Protein AF-A0A4S8KTP6-F1 (afdb_monomer_lite)

Secondary structure (DSSP, 8-state):
-BSS--THHHH--S-HHHHHHHHHHHHHHHHHHHHHHH-HHHHTT--B-HHHHHHHHHHTT--PPPTTSHHHHHHHHHHHHHHHHHT-GGG-----TTTTTTSPEEETTEEEPSSSPPPHHHHHHHHHHHHHHHHHHHHHT--

pLDDT: mean 86.16, std 9.86, range [53.25, 97.56]

Organism: Dendrothele bispora (strain CBS 962.96) (NCBI:txid1314807)

Structure (mmCIF, N/CA/C/O backbone):
data_AF-A0A4S8KTP6-F1
#
_entry.id   AF-A0A4S8KTP6-F1
#
loop_
_atom_site.group_PDB
_atom_site.id
_atom_site.type_symbol
_atom_site.label_atom_id
_atom_site.label_alt_id
_atom_site.label_comp_id
_atom_site.label_asym_id
_atom_site.label_entity_id
_atom_site.label_seq_id
_atom_site.pdbx_PDB_ins_code
_atom_site.Cartn_x
_atom_site.Cartn_y
_atom_site.Cartn_z
_atom_site.occupancy
_atom_site.B_iso_or_equiv
_atom_site.auth_seq_id
_atom_site.auth_comp_id
_atom_site.auth_asym_id
_atom_site.auth_atom_id
_atom_site.pdbx_PDB_model_num
ATOM 1 N N . GLY A 1 1 ? 14.145 4.995 -4.246 1.00 68.44 1 GLY A N 1
ATOM 2 C CA . GLY A 1 1 ? 12.857 4.788 -3.550 1.00 68.44 1 GLY A CA 1
ATOM 3 C C . GLY A 1 1 ? 12.368 3.391 -3.867 1.00 68.44 1 GLY A C 1
ATOM 4 O O . GLY A 1 1 ? 12.987 2.743 -4.693 1.00 68.44 1 GLY A O 1
ATOM 5 N N . TYR A 1 2 ? 11.301 2.934 -3.229 1.00 80.94 2 TYR A N 1
ATOM 6 C CA . TYR A 1 2 ? 10.707 1.614 -3.421 1.00 80.94 2 TYR A CA 1
ATOM 7 C C . TYR A 1 2 ? 9.423 1.727 -4.249 1.00 80.94 2 TYR A C 1
ATOM 9 O O . TYR A 1 2 ? 8.630 2.649 -4.031 1.00 80.94 2 TYR A O 1
ATOM 17 N N . PHE A 1 3 ? 9.203 0.776 -5.155 1.00 86.75 3 PHE A N 1
ATOM 18 C CA . PHE A 1 3 ? 7.974 0.678 -5.955 1.00 86.75 3 PHE A CA 1
ATOM 19 C C . PHE A 1 3 ? 6.803 0.032 -5.203 1.00 86.75 3 PHE A C 1
ATOM 21 O O . PHE A 1 3 ? 5.669 0.092 -5.670 1.00 86.75 3 PHE A O 1
ATOM 28 N N . LEU A 1 4 ? 7.072 -0.571 -4.042 1.00 92.00 4 LEU A N 1
ATOM 29 C CA . LEU A 1 4 ? 6.106 -1.238 -3.173 1.00 92.00 4 LEU A CA 1
ATOM 30 C C . LEU A 1 4 ? 6.354 -0.851 -1.708 1.00 92.00 4 LEU A C 1
ATOM 32 O O . LEU A 1 4 ? 7.488 -0.498 -1.357 1.00 92.00 4 LEU A O 1
ATOM 36 N N . PRO A 1 5 ? 5.329 -0.901 -0.835 1.00 93.12 5 PRO A N 1
ATOM 37 C CA . PRO A 1 5 ? 5.535 -0.674 0.585 1.00 93.12 5 PRO A CA 1
ATOM 38 C C . PRO A 1 5 ? 6.374 -1.808 1.176 1.00 93.12 5 PRO A C 1
ATOM 40 O O . PRO A 1 5 ? 6.194 -2.978 0.840 1.00 93.12 5 PRO A O 1
ATOM 43 N N . GLN A 1 6 ? 7.257 -1.477 2.117 1.00 91.38 6 GLN A N 1
ATOM 44 C CA . GLN A 1 6 ? 7.992 -2.506 2.847 1.00 91.38 6 GLN A CA 1
ATOM 45 C C . GLN A 1 6 ? 7.011 -3.368 3.657 1.00 91.38 6 GLN A C 1
ATOM 47 O O . GLN A 1 6 ? 6.192 -2.794 4.381 1.00 91.38 6 GLN A O 1
ATOM 52 N N . PRO A 1 7 ? 7.114 -4.708 3.636 1.00 92.31 7 PRO A N 1
ATOM 53 C CA . PRO A 1 7 ? 6.196 -5.591 4.361 1.00 92.31 7 PRO A CA 1
ATOM 54 C C . PRO A 1 7 ? 6.049 -5.236 5.845 1.00 92.31 7 PRO A C 1
ATOM 56 O O . PRO A 1 7 ? 4.940 -5.174 6.374 1.00 92.31 7 PRO A O 1
ATOM 59 N N . MET A 1 8 ? 7.161 -4.893 6.503 1.00 89.94 8 MET A N 1
ATOM 60 C CA . MET A 1 8 ? 7.163 -4.488 7.910 1.00 89.94 8 MET A CA 1
ATOM 61 C C . MET A 1 8 ? 6.295 -3.255 8.173 1.00 89.94 8 MET A C 1
ATOM 63 O O . MET A 1 8 ? 5.690 -3.166 9.234 1.00 89.94 8 MET A O 1
ATOM 67 N N . SER A 1 9 ? 6.151 -2.343 7.206 1.00 88.31 9 SER A N 1
ATOM 68 C CA . SER A 1 9 ? 5.313 -1.149 7.375 1.00 88.31 9 SER A CA 1
ATOM 69 C C . SER A 1 9 ? 3.816 -1.456 7.517 1.00 88.31 9 SER A C 1
ATOM 71 O O . SER A 1 9 ? 3.081 -0.598 7.999 1.00 88.31 9 SER A O 1
ATOM 73 N N . LEU A 1 10 ? 3.367 -2.668 7.157 1.00 90.44 10 LEU A N 1
ATOM 74 C CA . LEU A 1 10 ? 1.982 -3.120 7.323 1.00 90.44 10 LEU A CA 1
ATOM 75 C C . LEU A 1 10 ? 1.732 -3.771 8.695 1.00 90.44 10 LEU A C 1
ATOM 77 O O . LEU A 1 10 ? 0.589 -3.814 9.146 1.00 90.44 10 LEU A O 1
ATOM 81 N N . ILE A 1 11 ? 2.778 -4.274 9.364 1.00 89.19 11 ILE A N 1
ATOM 82 C CA . ILE A 1 11 ? 2.656 -5.084 10.592 1.00 89.19 11 ILE A CA 1
ATOM 83 C C . ILE A 1 11 ? 3.415 -4.534 11.803 1.00 89.19 11 ILE A C 1
ATOM 85 O O . ILE A 1 11 ? 3.263 -5.066 12.896 1.00 89.19 11 ILE A O 1
ATOM 89 N N . SER A 1 12 ? 4.200 -3.467 11.654 1.00 83.62 12 SER A N 1
ATOM 90 C CA . SER A 1 12 ? 5.052 -2.928 12.725 1.00 83.62 12 SER A CA 1
ATOM 91 C C . SER A 1 12 ? 4.300 -2.197 13.843 1.00 83.62 12 SER A C 1
ATOM 93 O O . SER A 1 12 ? 4.936 -1.618 14.715 1.00 83.62 12 SER A O 1
ATOM 95 N N . SER A 1 13 ? 2.966 -2.131 13.802 1.00 82.00 13 SER A N 1
ATOM 96 C CA . SER A 1 13 ? 2.175 -1.486 14.851 1.00 82.00 13 SER A CA 1
ATOM 97 C C . SER A 1 13 ? 1.704 -2.502 15.882 1.00 82.00 13 SER A C 1
ATOM 99 O O . SER A 1 13 ? 1.075 -3.489 15.521 1.00 82.00 13 SER A O 1
ATOM 101 N N . ASP A 1 14 ? 1.873 -2.204 17.167 1.00 83.50 14 ASP A N 1
ATOM 102 C CA . ASP A 1 14 ? 1.304 -3.025 18.248 1.00 83.50 14 ASP A CA 1
ATOM 103 C C . ASP A 1 14 ? -0.232 -2.955 18.319 1.00 83.50 14 ASP A C 1
ATOM 105 O O . ASP A 1 14 ? -0.871 -3.743 19.008 1.00 83.50 14 ASP A O 1
ATOM 109 N N . ASN A 1 15 ? -0.852 -2.038 17.571 1.00 87.69 15 ASN A N 1
ATOM 110 C CA . ASN A 1 15 ? -2.297 -1.907 17.480 1.00 87.69 15 ASN A CA 1
ATOM 111 C C . ASN A 1 15 ? -2.854 -2.826 16.379 1.00 87.69 15 ASN A C 1
ATOM 113 O O . ASN A 1 15 ? -2.656 -2.577 15.187 1.00 87.69 15 ASN A O 1
ATOM 117 N N . GLU A 1 16 ? -3.597 -3.857 16.784 1.00 87.75 16 GLU A N 1
ATOM 118 C CA . GLU A 1 16 ? -4.196 -4.844 15.877 1.00 87.75 16 GLU A CA 1
ATOM 119 C C . GLU A 1 16 ? -5.183 -4.248 14.870 1.00 87.75 16 GLU A C 1
ATOM 121 O O . GLU A 1 16 ? -5.173 -4.626 13.697 1.00 87.75 16 GLU A O 1
ATOM 126 N N . LEU A 1 17 ? -5.978 -3.255 15.280 1.00 87.56 17 LEU A N 1
ATOM 127 C CA . LEU A 1 17 ? -6.861 -2.544 14.356 1.00 87.56 17 LEU A CA 1
ATOM 128 C C . LEU A 1 17 ? -6.032 -1.821 13.300 1.00 87.56 17 LEU A C 1
ATOM 130 O O . LEU A 1 17 ? -6.316 -1.918 12.110 1.00 87.56 17 LEU A O 1
ATOM 134 N N . ARG A 1 18 ? -4.946 -1.153 13.710 1.00 87.31 18 ARG A N 1
ATOM 135 C CA . ARG A 1 18 ? -4.050 -0.476 12.767 1.00 87.31 18 ARG A CA 1
ATOM 136 C C . ARG A 1 18 ? -3.443 -1.462 11.772 1.00 87.31 18 ARG A C 1
ATOM 138 O O . ARG A 1 18 ? -3.439 -1.160 10.584 1.00 87.31 18 ARG A O 1
ATOM 145 N N . LYS A 1 19 ? -2.985 -2.638 12.214 1.00 90.12 19 LYS A N 1
ATOM 146 C CA . LYS A 1 19 ? -2.500 -3.695 11.307 1.00 90.12 19 LYS A CA 1
ATOM 147 C C . LYS A 1 19 ? -3.582 -4.119 10.306 1.00 90.12 19 LYS A C 1
ATOM 149 O O . LYS A 1 19 ? -3.316 -4.161 9.106 1.00 90.12 19 LYS A O 1
ATOM 154 N N . ALA A 1 20 ? -4.801 -4.389 10.782 1.00 90.81 20 ALA A N 1
ATOM 155 C CA . ALA A 1 20 ? -5.933 -4.770 9.935 1.00 90.81 20 ALA A CA 1
ATOM 156 C C . ALA A 1 20 ? -6.233 -3.704 8.870 1.00 90.81 20 ALA A C 1
ATOM 158 O O . ALA A 1 20 ? -6.390 -4.031 7.692 1.00 90.81 20 ALA A O 1
ATOM 159 N N . TYR A 1 21 ? -6.219 -2.427 9.259 1.00 89.19 21 TYR A N 1
ATOM 160 C CA . TYR A 1 21 ? -6.375 -1.308 8.334 1.00 89.19 21 TYR A CA 1
ATOM 161 C C . TYR A 1 21 ? -5.266 -1.260 7.288 1.00 89.19 21 TYR A C 1
ATOM 163 O O . TYR A 1 21 ? -5.569 -1.174 6.105 1.00 89.19 21 TYR A O 1
ATOM 171 N N . LEU A 1 22 ? -3.995 -1.349 7.681 1.00 91.06 22 LEU A N 1
ATOM 172 C CA . LEU A 1 22 ? -2.877 -1.252 6.737 1.00 91.06 22 LEU A CA 1
ATOM 173 C C . LEU A 1 22 ? -2.870 -2.392 5.718 1.00 91.06 22 LEU A C 1
ATOM 175 O O . LEU A 1 22 ? -2.665 -2.148 4.528 1.00 91.06 22 LEU A O 1
ATOM 179 N N . LEU A 1 23 ? -3.156 -3.615 6.171 1.00 93.50 23 LEU A N 1
ATOM 180 C CA . LEU A 1 23 ? -3.332 -4.775 5.298 1.00 93.50 23 LEU A CA 1
ATOM 181 C C . LEU A 1 23 ? -4.511 -4.566 4.340 1.00 93.50 23 LEU A C 1
ATOM 183 O O . LEU A 1 23 ? -4.360 -4.750 3.135 1.00 93.50 23 LEU A O 1
ATOM 187 N N . SER A 1 24 ? -5.662 -4.124 4.854 1.00 92.50 24 SER A N 1
ATOM 188 C CA . SER A 1 24 ? -6.854 -3.832 4.051 1.00 92.50 24 SER A CA 1
ATOM 189 C C . SER A 1 24 ? -6.579 -2.760 2.991 1.00 92.50 24 SER A C 1
ATOM 191 O O . SER A 1 24 ? -6.899 -2.954 1.819 1.00 92.50 24 SER A O 1
ATOM 193 N N . THR A 1 25 ? -5.917 -1.662 3.359 1.00 92.00 25 THR A N 1
ATOM 194 C CA . THR A 1 25 ? -5.540 -0.587 2.434 1.00 92.00 25 THR A CA 1
ATOM 195 C C . THR A 1 25 ? -4.624 -1.082 1.329 1.00 92.00 25 THR A C 1
ATOM 197 O O . THR A 1 25 ? -4.889 -0.808 0.160 1.00 92.00 25 THR A O 1
ATOM 200 N N . TRP A 1 26 ? -3.571 -1.830 1.675 1.00 94.06 26 TRP A N 1
ATOM 201 C CA . TRP A 1 26 ? -2.690 -2.417 0.670 1.00 94.06 26 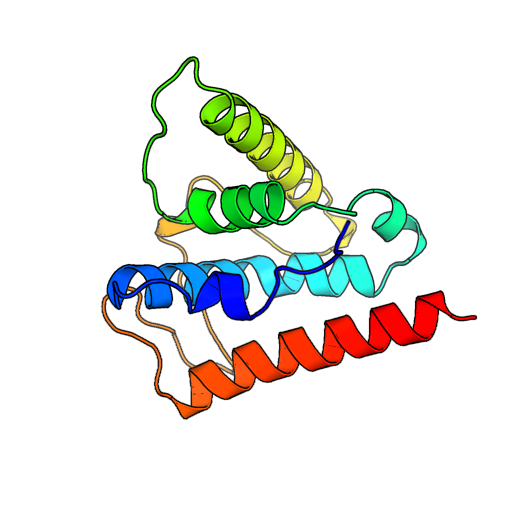TRP A CA 1
ATOM 202 C C . TRP A 1 26 ? -3.478 -3.299 -0.298 1.00 94.06 26 TRP A C 1
ATOM 204 O O . TRP A 1 26 ? -3.364 -3.119 -1.504 1.00 94.06 26 TRP A O 1
ATOM 214 N N . VAL A 1 27 ? -4.343 -4.183 0.205 1.00 94.81 27 VAL A N 1
ATOM 215 C CA . VAL A 1 27 ? -5.142 -5.080 -0.642 1.00 94.81 27 VAL A CA 1
ATOM 216 C C . VAL A 1 27 ? -6.068 -4.314 -1.594 1.00 94.81 27 VAL A C 1
ATOM 218 O O . VAL A 1 27 ? -6.196 -4.713 -2.750 1.00 94.81 27 VAL A O 1
ATOM 221 N N . LYS A 1 28 ? -6.659 -3.189 -1.169 1.00 93.12 28 LYS A N 1
ATOM 222 C CA . LYS A 1 28 ? -7.468 -2.324 -2.053 1.00 93.12 28 LYS A CA 1
ATOM 223 C C . LYS A 1 28 ? -6.627 -1.661 -3.146 1.00 93.12 28 LYS A C 1
ATOM 225 O O . LYS A 1 28 ? -7.076 -1.545 -4.280 1.00 93.12 28 LYS A O 1
ATOM 230 N N . LEU A 1 29 ? -5.417 -1.216 -2.809 1.00 92.50 29 LEU A N 1
ATOM 231 C CA . LEU A 1 29 ? -4.516 -0.522 -3.735 1.00 92.50 29 LEU A CA 1
ATOM 232 C C . LEU A 1 29 ? -3.710 -1.476 -4.626 1.00 92.50 29 LEU A C 1
ATOM 234 O O . LEU A 1 29 ? -3.229 -1.070 -5.682 1.00 92.50 29 LEU A O 1
ATOM 238 N N . ARG A 1 30 ? -3.569 -2.741 -4.224 1.00 94.06 30 ARG A N 1
ATOM 239 C CA . ARG A 1 30 ? -2.761 -3.765 -4.892 1.00 94.06 30 ARG A CA 1
ATOM 240 C C . ARG A 1 30 ? -3.007 -3.843 -6.404 1.00 94.06 30 ARG A C 1
ATOM 242 O O . ARG A 1 30 ? -2.016 -3.802 -7.126 1.00 94.06 30 ARG A O 1
ATOM 249 N N . PRO A 1 31 ? -4.250 -3.907 -6.927 1.00 93.31 31 PRO A N 1
ATOM 250 C CA . PRO A 1 31 ? -4.473 -4.007 -8.373 1.00 93.31 31 PRO A CA 1
ATOM 251 C C . PRO A 1 31 ? -3.843 -2.858 -9.169 1.00 93.31 31 PRO A C 1
ATOM 253 O O . PRO A 1 31 ? -3.260 -3.093 -10.224 1.00 93.31 31 PRO A O 1
ATOM 256 N N . LEU A 1 32 ? -3.902 -1.632 -8.634 1.00 92.06 32 LEU A N 1
ATOM 257 C CA . LEU A 1 32 ? -3.307 -0.450 -9.256 1.00 92.06 32 LEU A CA 1
ATOM 258 C C . LEU A 1 32 ? -1.784 -0.589 -9.344 1.00 92.06 32 LEU A C 1
ATOM 260 O O . LEU A 1 32 ? -1.206 -0.416 -10.413 1.00 92.06 32 LEU A O 1
ATOM 264 N N . PHE A 1 33 ? -1.131 -0.936 -8.233 1.00 91.94 33 PHE A N 1
ATOM 265 C CA . PHE A 1 33 ? 0.327 -1.055 -8.200 1.00 91.94 33 PHE A CA 1
ATOM 266 C C . PHE A 1 33 ? 0.843 -2.256 -8.993 1.00 91.94 33 PHE A C 1
ATOM 268 O O . PHE A 1 33 ? 1.863 -2.130 -9.663 1.00 91.94 33 PHE A O 1
ATOM 275 N N . LEU A 1 34 ? 0.132 -3.386 -9.001 1.00 92.50 34 LEU A N 1
ATOM 276 C CA . LEU A 1 34 ? 0.491 -4.521 -9.855 1.00 92.50 34 LEU A CA 1
ATOM 277 C C . LEU A 1 34 ? 0.399 -4.173 -11.339 1.00 92.50 34 LEU A C 1
ATOM 279 O O . LEU A 1 34 ? 1.289 -4.542 -12.102 1.00 92.50 34 LEU A O 1
ATOM 283 N N . TRP A 1 35 ? -0.638 -3.433 -11.746 1.00 91.88 35 TRP A N 1
ATOM 284 C CA . TRP A 1 35 ? -0.740 -2.961 -13.123 1.00 91.88 35 TRP A CA 1
ATOM 285 C C . TRP A 1 35 ? 0.435 -2.050 -13.480 1.00 91.88 35 TRP A C 1
ATOM 287 O O . TRP A 1 35 ? 1.075 -2.264 -14.502 1.00 91.88 35 TRP A O 1
ATOM 297 N N . ILE A 1 36 ? 0.771 -1.093 -12.612 1.00 89.50 36 ILE A N 1
ATOM 298 C CA . ILE A 1 36 ? 1.904 -0.182 -12.817 1.00 89.50 36 ILE A CA 1
ATOM 299 C C . ILE A 1 36 ? 3.202 -0.972 -13.004 1.00 89.50 36 ILE A C 1
ATOM 301 O O . ILE A 1 36 ? 3.917 -0.734 -13.970 1.00 89.50 36 ILE A O 1
ATOM 305 N N . LEU A 1 37 ? 3.488 -1.941 -12.128 1.00 89.19 37 LEU A N 1
ATOM 306 C CA . LEU A 1 37 ? 4.690 -2.777 -12.223 1.00 89.19 37 LEU A CA 1
ATOM 307 C C . LEU A 1 37 ? 4.755 -3.594 -13.520 1.00 89.19 37 LEU A C 1
ATOM 309 O O . LEU A 1 37 ? 5.841 -3.805 -14.051 1.00 89.19 37 LEU A O 1
ATOM 313 N N . ALA A 1 38 ? 3.608 -4.022 -14.047 1.00 88.81 38 ALA A N 1
ATOM 314 C CA . ALA A 1 38 ? 3.522 -4.737 -15.316 1.00 88.81 38 ALA A CA 1
ATOM 315 C C . ALA A 1 38 ? 3.716 -3.835 -16.554 1.00 88.81 38 ALA A C 1
ATOM 317 O O . ALA A 1 38 ? 3.832 -4.356 -17.662 1.00 88.81 38 ALA A O 1
ATOM 318 N N . HIS A 1 39 ? 3.772 -2.506 -16.390 1.00 87.25 39 HIS A N 1
ATOM 319 C CA . HIS A 1 39 ? 3.910 -1.531 -17.479 1.00 87.25 39 HIS A CA 1
ATOM 320 C C . HIS A 1 39 ? 5.127 -0.612 -17.241 1.00 87.25 39 HIS A C 1
ATOM 322 O O . HIS A 1 39 ? 4.973 0.538 -16.824 1.00 87.25 39 HIS A O 1
ATOM 328 N N . PRO A 1 40 ? 6.360 -1.076 -17.538 1.00 72.69 40 PRO A N 1
ATOM 329 C CA . PRO A 1 40 ? 7.606 -0.384 -17.177 1.00 72.69 40 PRO A CA 1
ATOM 330 C C . PRO A 1 40 ? 7.756 1.045 -17.726 1.00 72.69 40 PRO A C 1
ATOM 332 O O . PRO A 1 40 ? 8.450 1.870 -17.139 1.00 72.69 40 PRO A O 1
ATOM 335 N N . GLY A 1 41 ? 7.081 1.385 -18.830 1.00 72.50 41 GLY A N 1
ATOM 336 C CA . GLY A 1 41 ? 7.057 2.763 -19.340 1.00 72.50 41 GLY A CA 1
ATOM 337 C C . GLY A 1 41 ? 6.422 3.764 -18.361 1.00 72.50 41 GLY A C 1
ATOM 338 O O . GLY A 1 41 ? 6.762 4.948 -18.374 1.00 72.50 41 GLY A O 1
ATOM 339 N N . ASP A 1 42 ? 5.550 3.283 -17.473 1.00 69.00 42 ASP A N 1
ATOM 340 C CA . ASP A 1 42 ? 4.827 4.073 -16.479 1.00 69.00 42 ASP A CA 1
ATOM 341 C C . ASP A 1 42 ? 5.439 3.962 -15.057 1.00 69.00 42 ASP A C 1
ATOM 343 O O . ASP A 1 42 ? 5.164 4.816 -14.206 1.00 69.00 42 ASP A O 1
ATOM 347 N N . THR A 1 43 ? 6.319 2.980 -14.787 1.00 62.19 43 THR A N 1
ATOM 348 C CA . THR A 1 43 ? 6.920 2.735 -13.451 1.00 62.19 43 THR A CA 1
ATOM 349 C C . THR A 1 43 ? 7.921 3.800 -13.014 1.00 62.19 43 THR A C 1
ATOM 351 O O . THR A 1 43 ? 8.021 4.081 -11.818 1.00 62.19 43 THR A O 1
ATOM 354 N N . SER A 1 44 ? 8.623 4.446 -13.954 1.00 57.22 44 SER A N 1
ATOM 355 C CA . SER A 1 44 ? 9.664 5.461 -13.683 1.00 57.22 44 SER A CA 1
ATOM 356 C C . SER A 1 44 ? 9.210 6.616 -12.774 1.00 57.22 44 SER A C 1
ATOM 358 O O . SER A 1 44 ? 10.031 7.317 -12.183 1.00 57.22 44 SER A O 1
ATOM 360 N N . ARG A 1 45 ? 7.894 6.806 -12.618 1.00 62.66 45 ARG A N 1
ATOM 361 C CA . ARG A 1 45 ? 7.280 7.877 -11.825 1.00 62.66 45 ARG A CA 1
ATOM 362 C C . ARG A 1 45 ? 7.040 7.525 -10.352 1.00 62.66 45 ARG A C 1
ATOM 364 O O . ARG A 1 45 ? 6.651 8.416 -9.599 1.00 62.66 45 ARG A O 1
ATOM 371 N N . ILE A 1 46 ? 7.238 6.274 -9.919 1.00 74.50 46 ILE A N 1
ATOM 372 C CA . ILE A 1 46 ? 6.843 5.812 -8.574 1.00 74.50 46 ILE A CA 1
ATOM 373 C C . ILE A 1 46 ? 8.014 5.119 -7.875 1.00 74.50 46 ILE A C 1
ATOM 375 O O . ILE A 1 46 ? 8.061 3.907 -7.727 1.00 74.50 46 ILE A O 1
ATOM 379 N N . ALA A 1 47 ? 8.966 5.913 -7.390 1.00 86.00 47 ALA A N 1
ATOM 380 C CA . ALA A 1 47 ? 10.031 5.440 -6.510 1.00 86.00 47 ALA A CA 1
ATOM 381 C C . ALA A 1 47 ? 9.909 6.119 -5.137 1.00 86.00 47 ALA A C 1
ATOM 383 O O . ALA A 1 47 ? 10.593 7.103 -4.849 1.00 86.00 47 ALA A O 1
ATOM 384 N N . LEU A 1 48 ? 9.043 5.592 -4.268 1.00 89.50 48 LEU A N 1
ATOM 385 C CA . LEU A 1 48 ? 8.640 6.256 -3.023 1.00 89.50 48 LEU A CA 1
ATOM 386 C C . LEU A 1 48 ? 9.524 5.884 -1.827 1.00 89.50 48 LEU A C 1
ATOM 388 O O . LEU A 1 48 ? 10.001 4.763 -1.686 1.00 89.50 48 LEU A O 1
ATOM 392 N N . LYS A 1 49 ? 9.758 6.825 -0.918 1.00 90.50 49 LYS A N 1
ATOM 393 C CA . LYS A 1 49 ? 10.450 6.574 0.356 1.00 90.50 49 LYS A CA 1
ATOM 394 C C . LYS A 1 49 ? 9.489 5.958 1.382 1.00 90.50 49 LYS A C 1
ATOM 396 O O . LYS A 1 49 ? 8.275 6.087 1.258 1.00 90.50 49 LYS A O 1
ATOM 401 N N . GLY A 1 50 ? 10.029 5.357 2.444 1.00 88.44 50 GLY A N 1
ATOM 402 C CA . GLY A 1 50 ? 9.231 4.774 3.536 1.00 88.44 50 GLY A CA 1
ATOM 403 C C . GLY A 1 50 ? 8.126 5.702 4.076 1.00 88.44 50 GLY A C 1
ATOM 404 O O . GLY A 1 50 ? 6.975 5.277 4.121 1.00 88.44 50 GLY A O 1
ATOM 405 N N . PRO A 1 51 ? 8.412 6.982 4.395 1.00 87.94 51 PRO A N 1
ATOM 406 C CA . PRO A 1 51 ? 7.382 7.928 4.837 1.00 87.94 51 PRO A CA 1
ATOM 407 C C . PRO A 1 51 ? 6.287 8.199 3.797 1.00 87.94 51 PRO A C 1
ATOM 409 O O . PRO A 1 51 ? 5.130 8.353 4.160 1.00 87.94 51 PRO A O 1
ATOM 412 N N . GLN A 1 52 ? 6.627 8.207 2.506 1.00 91.44 52 GLN A N 1
ATOM 413 C CA . GLN A 1 52 ? 5.659 8.394 1.421 1.00 91.44 52 GLN A CA 1
ATOM 414 C C . GLN A 1 52 ? 4.723 7.184 1.304 1.00 91.44 52 GLN A C 1
ATOM 416 O O . GLN A 1 52 ? 3.506 7.347 1.246 1.00 91.44 52 GLN A O 1
ATOM 421 N N . TRP A 1 53 ? 5.273 5.968 1.374 1.00 91.62 53 TRP A N 1
ATOM 422 C CA . TRP A 1 53 ? 4.476 4.742 1.466 1.00 91.62 53 TRP A CA 1
ATOM 423 C C . TRP A 1 53 ? 3.582 4.725 2.695 1.00 91.62 53 TRP A C 1
ATOM 425 O O . TRP A 1 53 ? 2.400 4.395 2.603 1.00 91.62 53 TRP A O 1
ATOM 435 N N . ARG A 1 54 ? 4.128 5.135 3.843 1.00 88.50 54 ARG A N 1
ATOM 436 C CA . ARG A 1 54 ? 3.360 5.261 5.077 1.00 88.50 54 ARG A CA 1
ATOM 437 C C . ARG A 1 54 ? 2.185 6.214 4.888 1.00 88.50 54 ARG A C 1
ATOM 439 O O . ARG A 1 54 ? 1.077 5.854 5.277 1.00 88.50 54 ARG A O 1
ATOM 446 N N . SER A 1 55 ? 2.413 7.353 4.233 1.00 88.75 55 SER A N 1
ATOM 447 C CA . SER A 1 55 ? 1.361 8.313 3.927 1.00 88.75 55 SER A CA 1
ATOM 448 C C . SER A 1 55 ? 0.277 7.738 3.023 1.00 88.75 55 SER A C 1
ATOM 450 O O . SER A 1 55 ? -0.891 7.904 3.353 1.00 88.75 55 SER A O 1
ATOM 452 N N . ILE A 1 56 ? 0.632 7.009 1.958 1.00 89.62 56 ILE A N 1
ATOM 453 C CA . ILE A 1 56 ? -0.346 6.323 1.093 1.00 89.62 56 ILE A CA 1
ATOM 454 C C . ILE A 1 56 ? -1.190 5.323 1.891 1.00 89.62 56 ILE A C 1
ATOM 456 O O . ILE A 1 56 ? -2.413 5.318 1.774 1.00 89.62 56 ILE A O 1
ATOM 460 N N . LEU A 1 57 ? -0.556 4.496 2.727 1.00 88.44 57 LEU A N 1
ATOM 461 C CA . LEU A 1 57 ? -1.257 3.484 3.522 1.00 88.44 57 LEU A CA 1
ATOM 462 C C . LEU A 1 57 ? -2.172 4.099 4.592 1.00 88.44 57 LEU A C 1
ATOM 464 O O . LEU A 1 57 ? -3.226 3.542 4.898 1.00 88.44 57 LEU A O 1
ATOM 468 N N . ASP A 1 58 ? -1.790 5.244 5.160 1.00 83.19 58 ASP A N 1
ATOM 469 C CA . ASP A 1 58 ? -2.600 5.931 6.165 1.00 83.19 58 ASP A CA 1
ATOM 470 C C . ASP A 1 58 ? -3.747 6.768 5.554 1.00 83.19 58 ASP A C 1
ATOM 472 O O . ASP A 1 58 ? -4.702 7.061 6.271 1.00 83.19 58 ASP A O 1
ATOM 476 N N . LEU A 1 59 ? -3.744 7.114 4.254 1.00 74.19 59 LEU A N 1
ATOM 477 C CA . LEU A 1 59 ? -4.862 7.845 3.612 1.00 74.19 59 LEU A CA 1
ATOM 478 C C . LEU A 1 59 ? -6.214 7.134 3.780 1.00 74.19 59 LEU A C 1
ATOM 480 O O . LEU A 1 59 ? -7.249 7.778 3.921 1.00 74.19 59 LEU A O 1
ATOM 484 N N . ALA A 1 60 ? -6.210 5.805 3.831 1.00 60.62 60 ALA A N 1
ATOM 485 C CA . ALA A 1 60 ? -7.419 5.007 4.011 1.00 60.62 60 ALA A CA 1
ATOM 486 C C . ALA A 1 60 ? -7.866 4.861 5.478 1.00 60.62 60 ALA A C 1
ATOM 488 O O . ALA A 1 60 ? -8.919 4.282 5.732 1.00 60.62 60 ALA A O 1
ATOM 489 N N . SER A 1 61 ? -7.093 5.375 6.443 1.00 58.03 61 SER A N 1
ATOM 490 C CA . SER A 1 61 ? -7.442 5.308 7.870 1.00 58.03 61 SER A CA 1
ATOM 491 C C . SER A 1 61 ? -8.465 6.364 8.300 1.00 58.03 61 SER A C 1
ATOM 493 O O . SER A 1 61 ? -8.958 6.308 9.423 1.00 58.03 61 SER A O 1
ATOM 495 N N . GLY A 1 62 ? -8.763 7.354 7.447 1.00 55.16 62 GLY A N 1
ATOM 496 C CA . GLY A 1 62 ? -9.627 8.486 7.802 1.00 55.16 62 GLY A CA 1
ATOM 497 C C . GLY A 1 62 ? -9.062 9.375 8.920 1.00 55.16 62 GLY A C 1
ATOM 498 O O . GLY A 1 62 ? -9.723 10.321 9.345 1.00 55.16 62 GLY A O 1
ATOM 499 N N . LEU A 1 63 ? -7.843 9.096 9.400 1.00 55.06 63 LEU A N 1
ATOM 500 C CA . LEU A 1 63 ? -7.174 9.891 10.418 1.00 55.06 63 LEU A CA 1
ATOM 501 C C . LEU A 1 63 ? -6.707 11.200 9.780 1.00 55.06 63 LEU A C 1
ATOM 503 O O . LEU A 1 63 ? -5.772 11.226 8.982 1.00 55.06 63 LEU A O 1
ATOM 507 N N . GLY A 1 64 ? -7.384 12.293 10.129 1.00 53.25 64 GLY A N 1
ATOM 508 C CA . GLY A 1 64 ? -6.957 13.635 9.755 1.00 53.25 64 GLY A CA 1
ATOM 509 C C . GLY A 1 64 ? -5.575 13.950 10.332 1.00 53.25 64 GLY A C 1
ATOM 510 O O . GLY A 1 64 ? -5.263 13.610 11.475 1.00 53.25 64 GLY A O 1
ATOM 511 N N . TYR A 1 65 ? -4.737 14.622 9.549 1.00 64.81 65 TYR A N 1
ATOM 512 C CA . TYR A 1 65 ? -3.422 15.077 9.999 1.00 64.81 65 TYR A CA 1
ATOM 513 C C . TYR A 1 65 ? -3.507 16.515 10.498 1.00 64.81 65 TYR A C 1
ATOM 515 O O . TYR A 1 65 ? -4.244 17.334 9.948 1.00 64.81 65 TYR A O 1
ATOM 523 N N . LYS A 1 66 ? -2.710 16.852 11.518 1.00 60.44 66 LYS A N 1
ATOM 524 C CA . LYS A 1 66 ? -2.564 18.244 11.959 1.00 60.44 66 LYS A CA 1
ATOM 525 C C . LYS A 1 66 ? -1.920 19.069 10.841 1.00 60.44 66 LYS A C 1
ATOM 527 O O . LYS A 1 66 ? -0.788 18.783 10.434 1.00 60.44 66 LYS A O 1
ATOM 532 N N . ALA A 1 67 ? -2.651 20.075 10.363 1.00 64.06 67 ALA A N 1
ATOM 533 C CA . ALA A 1 67 ? -2.202 20.994 9.324 1.00 64.06 67 ALA A CA 1
ATOM 534 C C . ALA A 1 67 ? -0.919 21.740 9.738 1.00 64.06 67 ALA A C 1
ATOM 536 O O . ALA A 1 67 ? -0.695 21.999 10.919 1.00 64.06 67 ALA A O 1
ATOM 537 N N . GLY A 1 68 ? -0.073 22.071 8.758 1.00 68.06 68 GLY A N 1
ATOM 538 C CA . GLY A 1 68 ? 1.148 22.864 8.964 1.00 68.06 68 GLY A CA 1
ATOM 539 C C . GLY A 1 68 ? 2.394 22.064 9.360 1.00 68.06 68 GLY A C 1
ATOM 540 O O . GLY A 1 68 ? 3.449 22.646 9.588 1.00 68.06 68 GLY A O 1
ATOM 541 N N . THR A 1 69 ? 2.310 20.732 9.416 1.00 77.31 69 THR A N 1
ATOM 542 C CA . THR A 1 69 ? 3.463 19.853 9.684 1.00 77.31 69 THR A CA 1
ATOM 543 C C . THR A 1 69 ? 4.074 19.311 8.389 1.00 77.31 69 THR A C 1
ATOM 545 O O . THR A 1 69 ? 3.367 19.122 7.395 1.00 77.31 69 THR A O 1
ATOM 548 N N . GLN A 1 70 ? 5.366 18.963 8.397 1.00 76.69 70 GLN A N 1
ATOM 549 C CA . GLN A 1 70 ? 6.011 18.265 7.269 1.00 76.69 70 GLN A CA 1
ATOM 550 C C . GLN A 1 70 ? 5.274 16.961 6.899 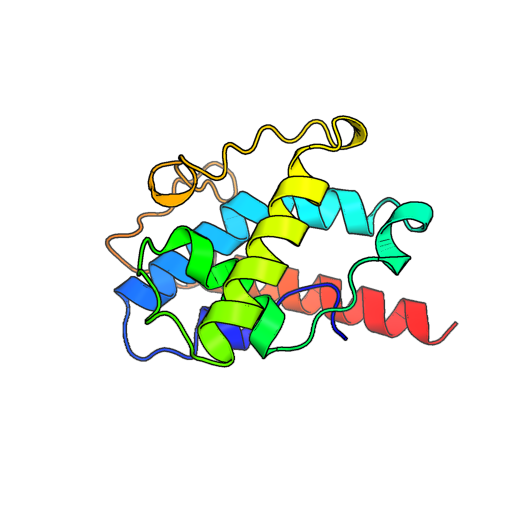1.00 76.69 70 GLN A C 1
ATOM 552 O O . GLN A 1 70 ? 5.173 16.599 5.723 1.00 76.69 70 GLN A O 1
ATOM 557 N N . THR A 1 71 ? 4.693 16.289 7.896 1.00 77.50 71 THR A N 1
ATOM 558 C CA . THR A 1 71 ? 3.816 15.128 7.720 1.00 77.50 71 THR A CA 1
ATOM 559 C C . THR A 1 71 ? 2.586 15.492 6.890 1.00 77.50 71 THR A C 1
ATOM 561 O O . THR A 1 71 ? 2.353 14.865 5.863 1.00 77.50 71 THR A O 1
ATOM 564 N N . SER A 1 72 ? 1.852 16.555 7.243 1.00 81.12 72 SER A N 1
ATOM 565 C CA . SER A 1 72 ? 0.663 16.990 6.484 1.00 81.12 72 SER A CA 1
ATOM 566 C C . SER A 1 72 ? 0.958 17.328 5.017 1.00 81.12 72 SER A C 1
ATOM 568 O O . SER A 1 72 ? 0.171 16.980 4.134 1.00 81.12 72 SER A O 1
ATOM 570 N N . LYS A 1 73 ? 2.127 17.922 4.740 1.00 85.88 73 LYS A N 1
ATOM 571 C CA . LYS A 1 73 ? 2.595 18.173 3.372 1.00 85.88 73 LYS A CA 1
ATOM 572 C C . LYS A 1 73 ? 2.830 16.862 2.618 1.00 85.88 73 LYS A C 1
ATOM 574 O O . LYS A 1 73 ? 2.292 16.686 1.531 1.00 85.88 73 LYS A O 1
ATOM 579 N N . THR A 1 74 ? 3.544 15.919 3.234 1.00 88.19 74 THR A N 1
ATOM 580 C CA . THR A 1 74 ? 3.809 14.593 2.645 1.00 88.19 74 THR A CA 1
ATOM 581 C C . THR A 1 74 ? 2.507 13.837 2.355 1.00 88.19 74 THR A C 1
ATOM 583 O O . THR A 1 74 ? 2.367 13.256 1.284 1.00 88.19 74 THR A O 1
ATOM 586 N N . HIS A 1 75 ? 1.517 13.887 3.254 1.00 87.38 75 HIS A N 1
ATOM 587 C CA . HIS A 1 75 ? 0.207 13.275 3.005 1.00 87.38 75 HIS A CA 1
ATOM 588 C C . HIS A 1 75 ? -0.525 13.908 1.826 1.00 87.38 75 HIS A C 1
ATOM 590 O O . HIS A 1 75 ? -1.026 13.176 0.980 1.00 87.38 75 HIS A O 1
ATOM 596 N N . SER A 1 76 ? -0.538 15.239 1.742 1.00 88.00 76 SER A N 1
ATOM 597 C CA . SER A 1 76 ? -1.191 15.957 0.640 1.00 88.00 76 SER A CA 1
ATOM 598 C C . SER A 1 76 ? -0.546 15.620 -0.708 1.00 88.00 76 SER A C 1
ATOM 600 O O . SER A 1 76 ? -1.243 15.331 -1.678 1.00 88.00 76 SER A O 1
ATOM 602 N N . GLU A 1 77 ? 0.789 15.585 -0.764 1.00 91.31 77 GLU A N 1
ATOM 603 C CA . GLU A 1 77 ? 1.541 15.190 -1.962 1.00 91.31 77 GLU A CA 1
ATOM 604 C C . GLU A 1 77 ? 1.229 13.745 -2.376 1.00 91.31 77 GLU A C 1
ATOM 606 O O . GLU A 1 77 ? 1.016 13.460 -3.556 1.00 91.31 77 GLU A O 1
ATOM 611 N N . MET A 1 78 ? 1.176 12.820 -1.413 1.00 91.38 78 MET A N 1
ATOM 612 C CA . MET A 1 78 ? 0.883 11.412 -1.691 1.00 91.38 78 MET A CA 1
ATOM 613 C C . MET A 1 78 ? -0.578 11.170 -2.065 1.00 91.38 78 MET A C 1
ATOM 615 O O . MET A 1 78 ? -0.855 10.309 -2.897 1.00 91.38 78 MET A O 1
ATOM 619 N N . GLU A 1 79 ? -1.510 11.953 -1.525 1.00 89.00 79 GLU A N 1
ATOM 620 C CA . GLU A 1 79 ? -2.907 11.929 -1.949 1.00 89.00 79 GLU A CA 1
ATOM 621 C C . GLU A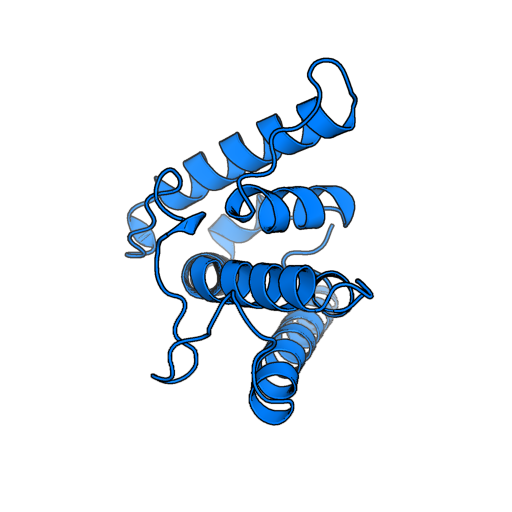 1 79 ? -3.054 12.402 -3.397 1.00 89.00 79 GLU A C 1
ATOM 623 O O . GLU A 1 79 ? -3.723 11.750 -4.197 1.00 89.00 79 GLU A O 1
ATOM 628 N N . GLN A 1 80 ? -2.393 13.504 -3.765 1.00 90.44 80 GLN A N 1
ATOM 629 C CA . GLN A 1 80 ? -2.385 14.007 -5.140 1.00 90.44 80 GLN A CA 1
ATOM 630 C C . GLN A 1 80 ? -1.760 13.002 -6.111 1.00 90.44 80 GLN A C 1
ATOM 632 O O . GLN A 1 80 ? -2.311 12.771 -7.191 1.00 90.44 80 GLN A O 1
ATOM 637 N N . LEU A 1 81 ? -0.647 12.371 -5.723 1.00 91.31 81 LEU A N 1
ATOM 638 C CA . LEU A 1 81 ? -0.046 11.289 -6.498 1.00 91.31 81 LEU A CA 1
ATOM 639 C C . LEU A 1 81 ? -1.054 10.157 -6.704 1.00 91.31 81 LEU A C 1
ATOM 641 O O . LEU A 1 81 ? -1.294 9.759 -7.841 1.00 91.31 81 LEU A O 1
ATOM 645 N N . LEU A 1 82 ? -1.682 9.672 -5.632 1.00 89.62 82 LEU A N 1
ATOM 646 C CA . LEU A 1 82 ? -2.631 8.566 -5.715 1.00 89.62 82 LEU A CA 1
ATOM 647 C C . LEU A 1 82 ? -3.846 8.919 -6.585 1.00 89.62 82 LEU A C 1
ATOM 649 O O . LEU A 1 82 ? -4.257 8.105 -7.407 1.00 89.62 82 LEU A O 1
ATOM 653 N N . ARG A 1 83 ? -4.369 10.150 -6.483 1.00 90.38 83 ARG A N 1
ATOM 654 C CA . ARG A 1 83 ? -5.437 10.673 -7.357 1.00 90.38 83 ARG A CA 1
ATOM 655 C C . ARG A 1 83 ? -5.034 10.637 -8.827 1.00 90.38 83 ARG A C 1
ATOM 657 O O . ARG A 1 83 ? -5.823 10.199 -9.660 1.00 90.38 83 ARG A O 1
ATOM 664 N N . LYS A 1 84 ? -3.807 11.061 -9.143 1.00 90.50 84 LYS A N 1
ATOM 665 C CA . LYS A 1 84 ? -3.272 11.019 -10.508 1.00 90.50 84 LYS A CA 1
ATOM 666 C C . LYS A 1 84 ? -3.183 9.586 -11.029 1.00 90.50 84 LYS A C 1
ATOM 668 O O . LYS A 1 84 ? -3.590 9.345 -12.161 1.00 90.50 84 LYS A O 1
ATOM 673 N N . LEU A 1 85 ? -2.691 8.654 -10.213 1.00 89.62 85 LEU A N 1
ATOM 674 C CA . LEU A 1 85 ? -2.592 7.246 -10.601 1.00 89.62 85 LEU A CA 1
ATOM 675 C C . LEU A 1 85 ? -3.971 6.649 -10.870 1.00 89.62 85 LEU A C 1
ATOM 677 O O . LEU A 1 85 ? -4.175 6.099 -11.937 1.00 89.62 85 LEU A O 1
ATOM 681 N N . VAL A 1 86 ? -4.926 6.856 -9.963 1.00 89.50 86 VAL A N 1
ATOM 682 C CA . VAL A 1 86 ? -6.310 6.369 -10.093 1.00 89.50 86 VAL A CA 1
ATOM 683 C C . VAL A 1 86 ? -7.056 6.979 -11.287 1.00 89.50 86 VAL A C 1
ATOM 685 O O . VAL A 1 86 ? -7.958 6.357 -11.846 1.00 89.50 86 VAL A O 1
ATOM 688 N N . SER A 1 87 ? -6.719 8.210 -11.682 1.00 89.69 87 SER A N 1
ATOM 689 C CA . SER A 1 87 ? -7.349 8.862 -12.837 1.00 89.69 87 SER A CA 1
ATOM 690 C C . SER A 1 87 ? -6.945 8.249 -14.183 1.00 89.69 87 SER A C 1
ATOM 692 O O . SER A 1 87 ? -7.614 8.497 -15.190 1.00 89.69 87 SER A O 1
ATOM 694 N N . ASP A 1 88 ? -5.881 7.443 -14.214 1.00 88.25 88 ASP A N 1
ATOM 695 C CA . ASP A 1 88 ? -5.394 6.796 -15.424 1.00 88.25 88 ASP A CA 1
ATOM 696 C C . ASP A 1 88 ? -6.239 5.569 -15.780 1.00 88.25 88 ASP A C 1
ATOM 698 O O . ASP A 1 88 ? -6.033 4.459 -15.305 1.00 88.25 88 ASP A O 1
ATOM 702 N N . ARG A 1 89 ? -7.198 5.734 -16.687 1.00 86.00 89 ARG A N 1
ATOM 703 C CA . ARG A 1 89 ? -8.130 4.652 -17.035 1.00 86.00 89 ARG A CA 1
ATOM 704 C C . ARG A 1 89 ? -7.483 3.442 -17.719 1.00 86.00 89 ARG A C 1
ATOM 706 O O . ARG A 1 89 ? -8.141 2.407 -17.798 1.00 86.00 89 ARG A O 1
ATOM 713 N N . ARG A 1 90 ? -6.216 3.516 -18.156 1.00 87.88 90 ARG A N 1
ATOM 714 C CA . ARG A 1 90 ? -5.509 2.391 -18.804 1.00 87.88 90 ARG A CA 1
ATOM 715 C C . ARG A 1 90 ? -5.397 1.161 -17.900 1.00 87.88 90 ARG A C 1
ATOM 717 O O . ARG A 1 90 ? -5.347 0.045 -18.408 1.00 87.88 90 ARG A O 1
ATOM 724 N N . HIS A 1 91 ? -5.410 1.352 -16.579 1.00 86.75 91 HIS A N 1
ATOM 725 C CA . HIS A 1 91 ? -5.330 0.253 -15.619 1.00 86.75 91 HIS A CA 1
ATOM 726 C C . HIS A 1 91 ? -6.643 -0.499 -15.384 1.00 86.75 91 HIS A C 1
ATOM 728 O O . HIS A 1 91 ? -6.628 -1.556 -14.760 1.00 86.75 91 HIS A O 1
ATOM 734 N N . GLY A 1 92 ? -7.795 0.043 -15.798 1.00 86.44 92 GLY A N 1
ATOM 735 C CA . GLY A 1 92 ? -9.113 -0.573 -15.573 1.00 86.44 92 GLY A CA 1
ATOM 736 C C . GLY A 1 92 ? -9.571 -0.664 -14.105 1.00 86.44 92 GLY A C 1
ATOM 737 O O . GLY A 1 92 ? -10.725 -0.973 -13.842 1.00 86.44 92 GLY A O 1
ATOM 738 N N . VAL A 1 93 ? -8.697 -0.372 -13.138 1.00 86.81 93 VAL A N 1
ATOM 739 C CA . VAL A 1 93 ? -9.027 -0.302 -11.709 1.00 86.81 93 VAL A CA 1
ATOM 740 C C . VAL A 1 93 ? -9.986 0.857 -11.407 1.00 86.81 93 VAL A C 1
ATOM 742 O O . VAL A 1 93 ? -9.667 2.022 -11.633 1.00 86.81 93 VAL A O 1
ATOM 745 N N . GLU A 1 94 ? -11.148 0.553 -10.833 1.00 84.81 94 GLU A N 1
ATOM 746 C CA . GLU A 1 94 ? -12.077 1.556 -10.308 1.00 84.81 94 GLU A CA 1
ATOM 747 C C . GLU A 1 94 ? -11.850 1.751 -8.806 1.00 84.81 94 GLU A C 1
ATOM 749 O O . GLU A 1 94 ? -12.294 0.961 -7.975 1.00 84.81 94 GLU A O 1
ATOM 754 N N . LEU A 1 95 ? -11.136 2.819 -8.449 1.00 85.19 95 LEU A N 1
ATOM 755 C CA . LEU A 1 95 ? -10.916 3.218 -7.060 1.00 85.19 95 LEU A CA 1
ATOM 756 C C . LEU A 1 95 ? -11.507 4.605 -6.824 1.00 85.19 95 LEU A C 1
ATOM 758 O O . LEU A 1 95 ? -11.105 5.582 -7.446 1.00 85.19 95 LEU A O 1
ATOM 762 N N . ASP A 1 96 ? -12.439 4.709 -5.883 1.00 85.94 96 ASP A N 1
ATOM 763 C CA . ASP A 1 96 ? -12.899 5.995 -5.364 1.00 85.94 96 ASP A CA 1
ATOM 764 C C . ASP A 1 96 ? -12.153 6.288 -4.061 1.00 85.94 96 ASP A C 1
ATOM 766 O O . ASP A 1 96 ? -12.449 5.710 -3.014 1.00 85.94 96 ASP A O 1
ATOM 770 N N . LEU A 1 97 ? -11.170 7.189 -4.121 1.00 82.94 97 LEU A N 1
ATOM 771 C CA . LEU A 1 97 ? -10.347 7.542 -2.961 1.00 82.94 97 LEU A CA 1
ATOM 772 C C . LEU A 1 97 ? -11.156 8.160 -1.815 1.00 82.94 97 LEU A C 1
ATOM 774 O O . LEU A 1 97 ? -10.749 8.039 -0.664 1.00 82.94 97 LEU A O 1
ATOM 778 N N . THR A 1 98 ? -12.314 8.765 -2.101 1.00 82.31 98 THR A N 1
ATOM 779 C CA . THR A 1 98 ? -13.198 9.321 -1.063 1.00 82.31 98 THR A CA 1
ATOM 780 C C . THR A 1 98 ? -13.961 8.233 -0.311 1.00 82.31 98 THR A C 1
ATOM 782 O O . THR A 1 98 ? -14.314 8.412 0.852 1.00 82.31 98 THR A O 1
ATOM 785 N N . LYS A 1 99 ? -14.166 7.077 -0.952 1.00 85.12 99 LYS A N 1
ATOM 786 C CA . LYS A 1 99 ? -14.844 5.907 -0.378 1.00 85.12 99 LYS A CA 1
ATOM 787 C C . LYS A 1 99 ? -13.880 4.810 0.052 1.00 85.12 99 LYS A C 1
ATOM 789 O O . LYS A 1 99 ? -14.309 3.862 0.701 1.00 85.12 99 LYS A O 1
ATOM 794 N N . LEU A 1 100 ? -12.586 4.947 -0.245 1.00 83.62 100 LEU A N 1
ATOM 795 C CA . LEU A 1 100 ? -11.550 3.954 0.041 1.00 83.62 100 LEU A CA 1
ATOM 796 C C . LEU A 1 100 ? -11.567 3.419 1.486 1.00 83.62 100 LEU A C 1
ATOM 798 O O . LEU A 1 100 ? -11.379 2.208 1.641 1.00 83.62 100 LEU A O 1
ATOM 802 N N . PRO A 1 101 ? -11.825 4.229 2.539 1.00 81.69 101 PRO A N 1
ATOM 803 C CA . PRO A 1 101 ? -11.975 3.698 3.895 1.00 81.69 101 PRO A CA 1
ATOM 804 C C . PRO A 1 101 ? -13.114 2.671 4.014 1.00 81.69 101 PRO A C 1
ATOM 806 O O . PRO A 1 101 ? -12.921 1.611 4.608 1.00 81.69 101 PRO A O 1
ATOM 809 N N . ALA A 1 102 ? -14.261 2.940 3.383 1.00 83.38 102 ALA A N 1
ATOM 810 C CA . ALA A 1 102 ? -15.465 2.109 3.428 1.00 83.38 102 ALA A CA 1
ATOM 811 C C . ALA A 1 102 ? -15.476 0.966 2.395 1.00 83.38 102 ALA A C 1
ATOM 813 O O . ALA A 1 102 ? -16.194 -0.015 2.577 1.00 83.38 102 ALA A O 1
ATOM 814 N N . THR A 1 103 ? -14.687 1.058 1.320 1.00 87.94 103 THR A N 1
ATOM 815 C CA . THR A 1 103 ? -14.608 0.007 0.296 1.00 87.94 103 THR A CA 1
ATOM 816 C C . THR A 1 103 ? -14.112 -1.306 0.916 1.00 87.94 103 THR A C 1
ATOM 818 O O . THR A 1 103 ? -13.069 -1.297 1.571 1.00 87.94 103 THR A O 1
ATOM 821 N N . PRO A 1 104 ? -14.791 -2.447 0.726 1.00 90.56 104 PRO A N 1
ATOM 822 C CA . PRO A 1 104 ? -14.317 -3.730 1.239 1.00 90.56 104 PRO A CA 1
ATOM 823 C C . PRO A 1 104 ? -13.021 -4.174 0.543 1.00 90.56 104 PRO A C 1
ATOM 825 O O . PRO A 1 104 ? -12.860 -4.018 -0.665 1.00 90.56 104 PRO A O 1
ATOM 828 N N . ALA A 1 105 ? -12.089 -4.744 1.310 1.00 92.94 105 ALA A N 1
ATOM 829 C CA . ALA A 1 105 ? -10.893 -5.387 0.770 1.00 92.94 105 ALA A CA 1
ATOM 830 C C . ALA A 1 105 ? -11.140 -6.890 0.615 1.00 92.94 105 ALA A C 1
ATOM 832 O O . ALA A 1 105 ? -11.594 -7.530 1.563 1.00 92.94 105 ALA A O 1
ATOM 833 N N . TYR A 1 106 ? -10.798 -7.456 -0.543 1.00 95.12 106 TYR A N 1
ATOM 834 C CA . TYR A 1 106 ? -10.907 -8.891 -0.804 1.00 95.12 106 TYR A CA 1
ATOM 835 C C . TYR A 1 106 ? -9.539 -9.482 -1.121 1.00 95.12 106 TYR A C 1
ATOM 837 O O . TYR A 1 106 ? -8.859 -9.041 -2.045 1.00 95.12 106 TYR A O 1
ATOM 845 N N . TRP A 1 107 ? -9.157 -10.514 -0.377 1.00 96.25 107 TRP A N 1
ATOM 846 C CA . TRP A 1 107 ? -7.971 -11.315 -0.639 1.00 96.25 107 TRP A CA 1
ATOM 847 C C . TRP A 1 107 ? -8.397 -12.715 -1.068 1.00 96.25 107 TRP A C 1
ATOM 849 O O . TRP A 1 107 ? -9.017 -13.430 -0.288 1.00 96.25 107 TRP A O 1
ATOM 859 N N . GLN A 1 108 ? -8.097 -13.100 -2.312 1.00 93.00 108 GLN A N 1
ATOM 860 C CA . GLN A 1 108 ? -8.457 -14.419 -2.862 1.00 93.00 108 GLN A CA 1
ATOM 861 C C . GLN A 1 108 ? -9.953 -14.767 -2.686 1.00 93.00 108 GLN A C 1
ATOM 863 O O . GLN A 1 108 ? -10.315 -15.890 -2.354 1.00 93.00 108 GLN A O 1
ATOM 868 N N . GLY A 1 109 ? -10.834 -13.777 -2.863 1.00 92.44 109 GLY A N 1
ATOM 869 C CA . GLY A 1 109 ? -12.283 -13.929 -2.672 1.00 92.44 109 GLY A CA 1
ATOM 870 C C . GLY A 1 109 ? -12.758 -13.837 -1.216 1.00 92.44 109 GLY A C 1
ATOM 871 O O . GLY A 1 109 ? -13.952 -13.679 -0.983 1.00 92.44 109 GLY A O 1
ATOM 872 N N . GLN A 1 110 ? -11.855 -13.848 -0.231 1.00 93.00 110 GLN A N 1
ATOM 873 C CA . GLN A 1 110 ? -12.191 -13.650 1.177 1.00 93.00 110 GLN A CA 1
ATOM 874 C C . GLN A 1 110 ? -12.170 -12.160 1.541 1.00 93.00 110 GLN A C 1
ATOM 876 O O . GLN A 1 110 ? -11.156 -11.481 1.374 1.00 93.00 110 GLN A O 1
ATOM 881 N N . GLN A 1 111 ? -13.269 -11.651 2.099 1.00 94.62 111 GLN A N 1
ATOM 882 C CA . GLN A 1 111 ? -13.315 -10.282 2.611 1.00 94.62 111 GLN A CA 1
ATOM 883 C C . GLN A 1 111 ? -12.451 -10.141 3.872 1.00 94.62 111 GLN A C 1
ATOM 885 O O . GLN A 1 111 ? -12.580 -10.916 4.825 1.00 94.62 111 GLN A O 1
ATOM 890 N N . LEU A 1 112 ? -11.587 -9.129 3.897 1.00 93.38 112 LEU A N 1
ATOM 891 C CA . LEU A 1 112 ? -10.831 -8.755 5.086 1.00 93.38 112 LEU A CA 1
ATOM 892 C C . LEU A 1 112 ? -11.688 -7.861 5.984 1.00 93.38 112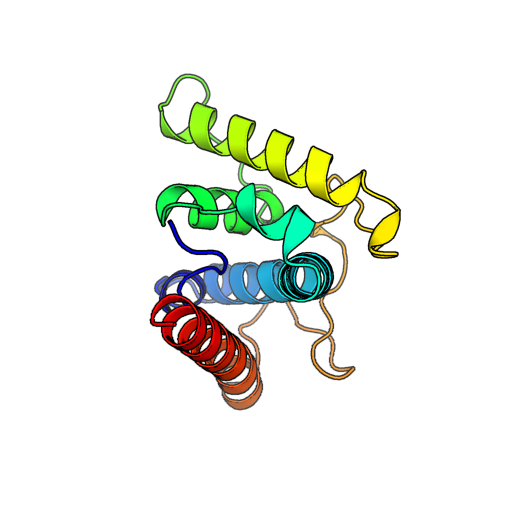 LEU A C 1
ATOM 894 O O . LEU A 1 112 ? -12.294 -6.893 5.523 1.00 93.38 112 LEU A O 1
ATOM 898 N N . SER A 1 113 ? -11.707 -8.171 7.279 1.00 88.94 113 SER A N 1
ATOM 899 C CA . SER A 1 113 ? -12.287 -7.285 8.289 1.00 88.94 113 SER A CA 1
ATOM 900 C C . SER A 1 113 ? -11.271 -6.214 8.682 1.00 88.94 113 SER A C 1
ATOM 902 O O . SER A 1 113 ? -10.077 -6.491 8.774 1.00 88.94 113 SER A O 1
ATOM 904 N N . VAL A 1 114 ? -11.751 -4.994 8.923 1.00 86.12 114 VAL A N 1
ATOM 905 C CA . VAL A 1 114 ? -10.958 -3.901 9.514 1.00 86.12 114 VAL A CA 1
ATOM 906 C C . VAL A 1 114 ? -11.099 -3.833 11.041 1.00 86.12 114 VAL A C 1
ATOM 908 O O . VAL A 1 114 ? -10.378 -3.090 11.696 1.00 86.12 114 VAL A O 1
ATOM 911 N N . GLU A 1 115 ? -12.005 -4.628 11.614 1.00 87.00 115 GLU A N 1
ATOM 912 C CA . GLU A 1 115 ? -12.287 -4.689 13.057 1.00 87.00 115 GLU A CA 1
ATOM 913 C C . GLU A 1 115 ? -11.424 -5.727 13.780 1.00 87.00 115 GLU A C 1
ATOM 915 O O . GLU A 1 115 ? -11.341 -5.746 15.006 1.00 87.00 115 GLU A O 1
ATOM 920 N N . LYS A 1 116 ? -10.779 -6.615 13.023 1.00 88.31 116 LYS A N 1
ATOM 921 C CA . LYS A 1 116 ? -9.864 -7.628 13.540 1.00 88.31 116 LYS A CA 1
ATOM 922 C C . LYS A 1 116 ? -8.768 -7.907 12.532 1.00 88.31 116 LYS A C 1
ATOM 924 O O . LYS A 1 116 ? -8.989 -7.823 11.324 1.00 88.31 116 LYS A O 1
ATOM 929 N N . GLN A 1 117 ? -7.604 -8.295 13.033 1.00 86.25 117 GLN A N 1
ATOM 930 C CA . GLN A 1 117 ? -6.508 -8.730 12.182 1.00 86.25 117 GLN A CA 1
ATOM 931 C C . GLN A 1 117 ? -6.953 -9.905 11.287 1.00 86.25 117 GLN A C 1
ATOM 933 O O . GLN A 1 117 ? -7.656 -10.809 11.761 1.00 86.25 117 GLN A O 1
ATOM 938 N N . PRO A 1 118 ? -6.553 -9.930 10.001 1.00 91.06 118 PRO A N 1
ATOM 939 C CA . PRO A 1 118 ? -6.734 -11.106 9.163 1.00 91.06 118 PRO A CA 1
ATOM 940 C C . PRO A 1 118 ? -6.083 -12.350 9.789 1.00 91.06 118 PRO A C 1
ATOM 942 O O . PRO A 1 118 ? -5.071 -12.221 10.484 1.00 91.06 118 PRO A O 1
ATOM 945 N N . PRO A 1 119 ? -6.590 -13.567 9.502 1.00 93.00 119 PRO A N 1
ATOM 946 C CA . PRO A 1 119 ? -5.943 -14.803 9.932 1.00 93.00 119 PRO A CA 1
ATOM 947 C C . PRO A 1 119 ? -4.444 -14.807 9.609 1.00 93.00 119 PRO A C 1
ATOM 949 O O . PRO A 1 119 ? -4.020 -14.273 8.580 1.00 93.00 119 PRO A O 1
ATOM 952 N N . SER A 1 120 ? -3.631 -15.435 10.460 1.00 93.38 120 SER A N 1
ATOM 953 C CA . SER A 1 120 ? -2.167 -15.436 10.314 1.00 93.38 120 SER A CA 1
ATOM 954 C C . SER A 1 120 ? -1.707 -15.944 8.944 1.00 93.38 120 SER A C 1
ATOM 956 O O . SER A 1 120 ? -0.777 -15.390 8.364 1.00 93.38 120 SER A O 1
ATOM 958 N N . GLN A 1 121 ? -2.398 -16.943 8.389 1.00 95.75 121 GLN A N 1
ATOM 959 C CA . GLN A 1 121 ? -2.158 -17.449 7.039 1.00 95.75 121 GLN A CA 1
ATOM 960 C C . GLN A 1 121 ? -2.390 -16.379 5.964 1.00 95.75 121 GLN A C 1
ATOM 962 O O . GLN A 1 121 ? -1.524 -16.183 5.116 1.00 95.75 121 GLN A O 1
ATOM 967 N N . VAL A 1 122 ? -3.510 -15.653 6.025 1.00 95.88 122 VAL A N 1
ATOM 968 C CA . VAL A 1 122 ? -3.833 -14.565 5.084 1.00 95.88 122 VAL A CA 1
ATOM 969 C C . VAL A 1 122 ? -2.806 -13.441 5.199 1.00 95.88 122 VAL A C 1
ATOM 971 O O . VAL A 1 122 ? -2.272 -12.978 4.195 1.00 95.88 122 VAL A O 1
ATOM 974 N N . THR A 1 123 ? -2.455 -13.055 6.428 1.00 95.19 123 THR A N 1
ATOM 975 C CA . THR A 1 123 ? -1.407 -12.056 6.674 1.00 95.19 123 THR A CA 1
ATOM 976 C C . THR A 1 123 ? -0.076 -12.493 6.054 1.00 95.19 123 THR A C 1
ATOM 978 O O . THR A 1 123 ? 0.551 -11.712 5.344 1.00 95.19 123 THR A O 1
ATOM 981 N N . ARG A 1 124 ? 0.345 -13.752 6.247 1.00 96.44 124 ARG A N 1
ATOM 982 C CA . ARG A 1 124 ? 1.579 -14.285 5.644 1.00 96.44 124 ARG A CA 1
ATOM 983 C C . ARG A 1 124 ? 1.542 -14.272 4.121 1.00 96.44 124 ARG A C 1
ATOM 985 O O . ARG A 1 124 ? 2.547 -13.917 3.525 1.00 96.44 124 ARG A O 1
ATOM 992 N N . GLN A 1 125 ? 0.417 -14.623 3.500 1.00 97.56 125 GLN A N 1
ATOM 993 C CA . GLN A 1 125 ? 0.275 -14.585 2.040 1.00 97.56 125 GLN A CA 1
ATOM 994 C C . GLN A 1 125 ? 0.454 -13.165 1.488 1.00 97.56 125 GLN A C 1
ATOM 996 O O . GLN A 1 125 ? 1.193 -12.975 0.526 1.00 97.56 125 GLN A O 1
ATOM 1001 N N . ILE A 1 126 ? -0.169 -12.170 2.129 1.00 96.94 126 ILE A N 1
ATOM 1002 C CA . ILE A 1 126 ? -0.039 -10.758 1.742 1.00 96.94 126 ILE A CA 1
ATOM 1003 C C . ILE A 1 126 ? 1.421 -10.295 1.849 1.00 96.94 126 ILE A C 1
ATOM 1005 O O . ILE A 1 126 ? 1.948 -9.668 0.932 1.00 96.94 126 ILE A O 1
ATOM 1009 N N . LEU A 1 127 ? 2.087 -10.605 2.966 1.00 96.56 127 LEU A N 1
ATOM 1010 C CA . LEU A 1 127 ? 3.485 -10.219 3.171 1.00 96.56 127 LEU A CA 1
ATOM 1011 C C . LEU A 1 127 ? 4.424 -10.943 2.205 1.00 96.56 127 LEU A C 1
ATOM 1013 O O . LEU A 1 127 ? 5.349 -10.325 1.689 1.00 96.56 127 LEU A O 1
ATOM 1017 N N . TRP A 1 128 ? 4.185 -12.232 1.958 1.00 97.25 128 TRP A N 1
ATOM 1018 C CA . TRP A 1 128 ? 4.979 -13.031 1.031 1.00 97.25 128 TRP A CA 1
ATOM 1019 C C . TRP A 1 128 ? 4.932 -12.451 -0.382 1.00 97.25 128 TRP A C 1
ATOM 1021 O O . TRP A 1 128 ? 5.981 -12.305 -0.996 1.00 97.25 128 TRP A O 1
ATOM 1031 N N . GLU A 1 129 ? 3.757 -12.033 -0.860 1.00 96.81 129 GLU A N 1
ATOM 1032 C CA . GLU A 1 129 ? 3.633 -11.387 -2.171 1.00 96.81 129 GLU A CA 1
ATOM 1033 C C . GLU A 1 129 ? 4.454 -10.093 -2.244 1.00 96.81 129 GLU A C 1
ATOM 1035 O O . GLU A 1 129 ? 5.175 -9.869 -3.214 1.00 96.81 129 GLU A O 1
ATOM 1040 N N . LEU A 1 130 ? 4.395 -9.250 -1.207 1.00 96.00 130 LEU A N 1
ATOM 1041 C CA . LEU A 1 130 ? 5.201 -8.029 -1.162 1.00 96.00 130 LEU A CA 1
ATOM 1042 C C . LEU A 1 130 ? 6.706 -8.328 -1.175 1.00 96.00 130 LEU A C 1
ATOM 1044 O O . LEU A 1 130 ? 7.448 -7.645 -1.883 1.00 96.00 130 LEU A O 1
ATOM 1048 N N . TYR A 1 131 ? 7.159 -9.331 -0.414 1.00 95.88 131 TYR A N 1
ATOM 1049 C CA . TYR A 1 131 ? 8.559 -9.764 -0.426 1.00 95.88 131 TYR A CA 1
ATOM 1050 C C . TYR A 1 131 ? 8.975 -10.295 -1.797 1.00 95.88 131 TYR A C 1
ATOM 1052 O O . TYR A 1 131 ? 10.009 -9.882 -2.313 1.00 95.88 131 TYR A O 1
ATOM 1060 N N . GLU A 1 132 ? 8.171 -11.170 -2.398 1.00 96.38 132 GLU A N 1
ATOM 1061 C CA . GLU A 1 132 ? 8.473 -11.769 -3.695 1.00 96.38 132 GLU A CA 1
ATOM 1062 C C . GLU A 1 132 ? 8.564 -10.706 -4.794 1.00 96.38 132 GLU A C 1
ATOM 1064 O O . GLU A 1 132 ? 9.537 -10.674 -5.548 1.00 96.38 132 GLU A O 1
ATOM 1069 N N . LEU A 1 133 ? 7.581 -9.807 -4.875 1.00 93.81 133 LEU A N 1
ATOM 1070 C CA . LEU A 1 133 ? 7.577 -8.748 -5.880 1.00 93.81 133 LEU A CA 1
ATOM 1071 C C . LEU A 1 133 ? 8.745 -7.781 -5.685 1.00 93.81 133 LEU A C 1
ATOM 1073 O O . LEU A 1 133 ? 9.386 -7.407 -6.663 1.00 93.81 133 LEU A O 1
ATOM 1077 N N . SER A 1 134 ? 9.049 -7.403 -4.439 1.00 91.62 134 SER A N 1
ATOM 1078 C C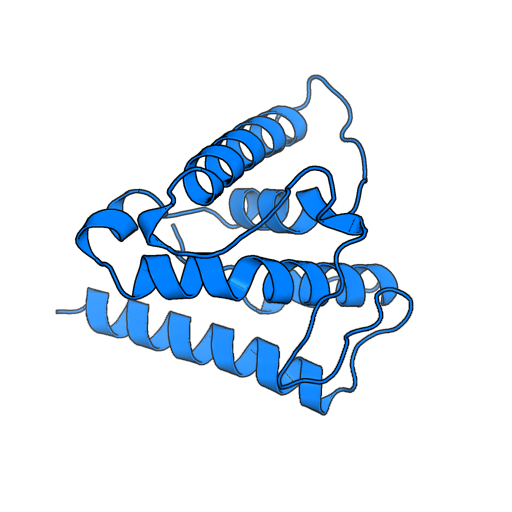A . SER A 1 134 ? 10.192 -6.527 -4.150 1.00 91.62 134 SER A CA 1
ATOM 1079 C C . SER A 1 134 ? 11.507 -7.186 -4.563 1.00 91.62 134 SER A C 1
ATOM 1081 O O . SER A 1 134 ? 12.304 -6.559 -5.251 1.00 91.62 134 SER A O 1
ATOM 1083 N N . PHE A 1 135 ? 11.689 -8.470 -4.240 1.00 92.75 135 PHE A N 1
ATOM 1084 C CA . PHE A 1 135 ? 12.866 -9.239 -4.641 1.00 92.75 135 PHE A CA 1
ATOM 1085 C C . PHE A 1 135 ? 13.020 -9.313 -6.166 1.00 92.75 135 PHE A C 1
ATOM 1087 O O . PHE A 1 135 ? 14.108 -9.088 -6.688 1.00 92.75 135 PHE A O 1
ATOM 1094 N N . ARG A 1 136 ? 11.933 -9.578 -6.905 1.00 91.62 136 ARG A N 1
ATOM 1095 C CA . ARG A 1 136 ? 11.965 -9.608 -8.378 1.00 91.62 136 ARG A CA 1
ATOM 1096 C C . ARG A 1 136 ? 12.348 -8.252 -8.971 1.00 91.62 136 ARG A C 1
ATOM 1098 O O . ARG A 1 136 ? 13.110 -8.213 -9.928 1.00 91.62 136 ARG A O 1
ATOM 1105 N N . LEU A 1 137 ? 11.838 -7.156 -8.407 1.00 88.19 137 LEU A N 1
ATOM 1106 C CA . LEU A 1 137 ? 12.178 -5.802 -8.852 1.00 88.19 137 LEU A CA 1
ATOM 1107 C C . LEU A 1 137 ? 13.637 -5.449 -8.564 1.00 88.19 137 LEU A C 1
ATOM 1109 O O . LEU A 1 137 ? 14.284 -4.830 -9.402 1.00 88.19 137 LEU A O 1
ATOM 1113 N N . GLU A 1 138 ? 14.153 -5.842 -7.399 1.00 88.75 138 GLU A N 1
ATOM 1114 C CA . GLU A 1 138 ? 15.567 -5.676 -7.058 1.00 88.75 138 GLU A CA 1
ATOM 1115 C C . GLU A 1 138 ? 16.457 -6.478 -8.007 1.00 88.75 138 GLU A C 1
ATOM 1117 O O . GLU A 1 138 ? 17.439 -5.937 -8.501 1.00 88.75 138 GLU A O 1
ATOM 1122 N N . LEU A 1 139 ? 16.080 -7.720 -8.327 1.00 90.44 139 LEU A N 1
ATOM 1123 C CA . LEU A 1 139 ? 16.802 -8.556 -9.284 1.00 90.44 139 LEU A CA 1
ATOM 1124 C C . LEU A 1 139 ? 16.816 -7.939 -10.691 1.00 90.44 139 LEU A C 1
ATOM 1126 O O . LEU A 1 139 ? 17.875 -7.860 -11.298 1.00 90.44 139 LEU A O 1
ATOM 1130 N N . MET A 1 140 ? 15.673 -7.445 -11.181 1.00 85.88 140 MET A N 1
ATOM 1131 C CA . MET A 1 140 ? 15.575 -6.767 -12.486 1.00 85.88 140 MET A CA 1
ATOM 1132 C C . MET A 1 140 ? 16.371 -5.459 -12.557 1.00 85.88 140 MET A C 1
ATOM 1134 O O . MET A 1 140 ? 16.681 -5.002 -13.648 1.00 85.88 140 MET A O 1
ATOM 1138 N N . ALA A 1 141 ? 16.663 -4.826 -11.419 1.00 83.25 141 ALA A N 1
ATOM 1139 C CA . ALA A 1 141 ? 17.460 -3.603 -11.372 1.00 83.25 141 ALA A CA 1
ATOM 1140 C C . ALA A 1 141 ? 18.979 -3.864 -11.405 1.00 83.25 141 ALA A C 1
ATOM 1142 O O . ALA A 1 141 ? 19.746 -2.901 -11.416 1.00 83.25 141 ALA A O 1
ATOM 1143 N N . LEU A 1 142 ? 19.408 -5.133 -11.353 1.00 84.75 142 LEU A N 1
ATOM 1144 C CA . LEU A 1 142 ? 20.815 -5.530 -11.459 1.00 84.75 142 LEU A CA 1
ATOM 1145 C C . LEU A 1 142 ? 21.269 -5.772 -12.908 1.00 84.75 142 LEU A C 1
ATOM 1147 O O . LEU A 1 142 ? 22.480 -5.797 -13.135 1.00 84.75 142 LEU A O 1
ATOM 1151 N N . ASP A 1 143 ? 20.327 -5.951 -13.838 1.00 62.75 143 ASP A N 1
ATOM 1152 C CA . ASP A 1 143 ? 20.570 -6.058 -15.286 1.00 62.75 143 ASP A CA 1
ATOM 1153 C C . ASP A 1 143 ? 20.703 -4.667 -15.937 1.00 62.75 143 ASP A C 1
ATOM 1155 O O . ASP A 1 143 ? 21.571 -4.514 -16.830 1.00 62.75 143 ASP A O 1
#

Sequence (143 aa):
GYFLPQPMSLISSDNELRKAYLLSTWVKLRPLFLWILAHPGDTSRIALKGPQWRSILDLASGLGYKAGTQTSKTHSEMEQLLRKLVSDRRHGVELDLTKLPATPAYWQGQQLSVEKQPPSQVTRQILWELYELSFRLELMALD

Radius of gyration: 14.81 Å; chains: 1; bounding box: 36×40×38 Å

Foldseek 3Di:
DAL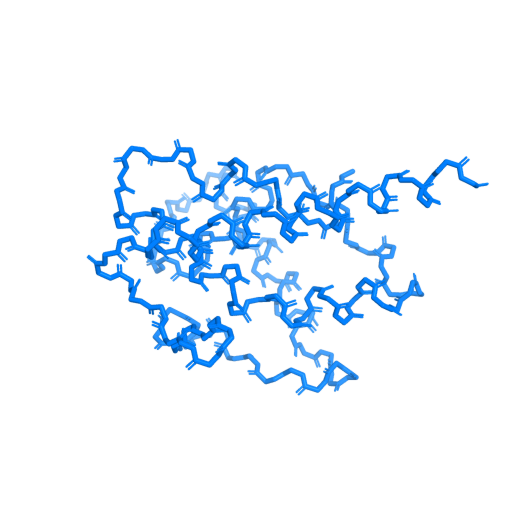FAQLCLLPVDPDFLSNLQLLQLCLLCVLLSVLQLVPVVNSVVRDDDNLLNNLSSCLLVPDDDDPPDPSNVSNVVSVVVVVVSCVPCVSVRNDDSVCSNVDWGDDPNRTRDSVGHDPPVSSCVSNVVRVVVRVVVVVVVVD